Protein AF-A0A9X8VD15-F1 (afdb_monomer_lite)

Radius of gyration: 11.72 Å; chains: 1; bounding box: 30×22×28 Å

Foldseek 3Di:
DDDLDFDWDWDQDPNDIDIDGDPVCLVVVVVNCVVVVHDDDDDDPPPPVD

Secondary structure (DSSP, 8-state):
-------EEEEEETTEEEEEE-GGGHHHHHHHHHHTT----SPP------

InterPro domains:
  IPR020489 Uncharacterised protein family YejG [PF13989] (1-44)

Organism: Serratia marcescens (NCBI:txid615)

pLDDT: mean 81.75, std 12.15, range [55.94, 95.12]

Sequence (50 aa):
LQEIQVDCAIVEWEGEPCLFVQRSDESATMCRLKNVGAAIAEPLSAQYPF

Structure (mmCIF, N/CA/C/O backbone):
data_AF-A0A9X8VD15-F1
#
_entry.id   AF-A0A9X8VD15-F1
#
loop_
_atom_site.group_PDB
_atom_site.id
_atom_site.type_symbol
_atom_site.label_atom_id
_atom_site.label_alt_id
_atom_site.label_comp_id
_atom_site.label_asym_id
_atom_site.label_entity_id
_atom_site.label_seq_id
_atom_site.pdbx_PDB_ins_code
_atom_site.Cartn_x
_atom_site.Cartn_y
_atom_site.Cartn_z
_atom_site.occupancy
_atom_site.B_iso_or_equiv
_atom_site.auth_seq_id
_atom_site.auth_comp_id
_atom_site.auth_asym_id
_atom_site.auth_atom_id
_atom_site.pdbx_PDB_model_num
ATOM 1 N 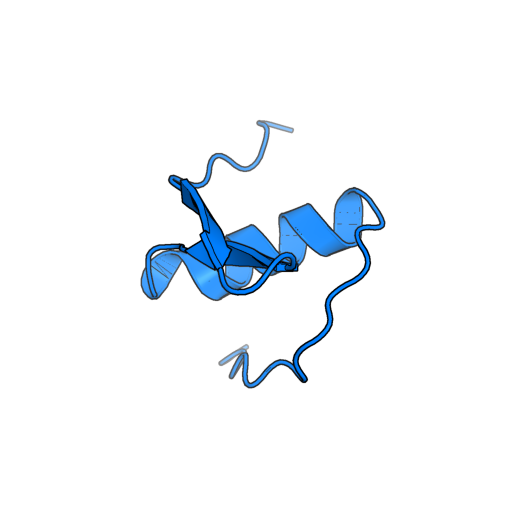N . LEU A 1 1 ? 8.039 12.972 -13.672 1.00 57.28 1 LEU A N 1
ATOM 2 C CA . LEU A 1 1 ? 8.449 11.648 -13.157 1.00 57.28 1 LEU A CA 1
ATOM 3 C C . LEU A 1 1 ? 7.191 10.806 -13.072 1.00 57.28 1 LEU A C 1
ATOM 5 O O . LEU A 1 1 ? 6.227 11.273 -12.483 1.00 57.28 1 LEU A O 1
ATOM 9 N N . GLN A 1 2 ? 7.155 9.666 -13.756 1.00 67.12 2 GLN A N 1
ATOM 10 C CA . GLN A 1 2 ? 6.008 8.759 -13.713 1.00 67.12 2 GLN A CA 1
ATOM 11 C C . GLN A 1 2 ? 5.944 8.131 -12.315 1.00 67.12 2 GLN A C 1
ATOM 13 O O . GLN A 1 2 ? 6.985 7.808 -11.743 1.00 67.12 2 GLN A O 1
ATOM 18 N N . GLU A 1 3 ? 4.753 8.035 -11.731 1.00 74.00 3 GLU A N 1
ATOM 19 C CA . GLU A 1 3 ? 4.594 7.417 -10.417 1.00 74.00 3 GLU A CA 1
ATOM 20 C C . GLU A 1 3 ? 5.055 5.955 -10.443 1.00 74.00 3 GLU A C 1
ATOM 22 O O . GLU A 1 3 ? 4.700 5.221 -11.364 1.00 74.00 3 GLU A O 1
ATOM 27 N N . ILE A 1 4 ? 5.811 5.528 -9.424 1.00 82.19 4 ILE A N 1
ATOM 28 C CA . ILE A 1 4 ? 6.179 4.117 -9.238 1.00 82.19 4 ILE A CA 1
ATOM 29 C C . ILE A 1 4 ? 4.880 3.337 -9.011 1.00 82.19 4 ILE A C 1
ATOM 31 O O . ILE A 1 4 ? 4.230 3.535 -7.982 1.00 82.19 4 ILE A O 1
ATOM 35 N N . GLN A 1 5 ? 4.498 2.510 -9.983 1.00 83.25 5 GLN A N 1
ATOM 36 C CA . GLN A 1 5 ? 3.358 1.602 -9.899 1.00 83.25 5 GLN A CA 1
ATOM 37 C C . GLN A 1 5 ? 3.857 0.260 -9.370 1.00 83.25 5 GLN A C 1
ATOM 39 O O . GLN A 1 5 ? 4.804 -0.295 -9.923 1.00 83.25 5 GLN A O 1
ATOM 44 N N . VAL A 1 6 ? 3.238 -0.231 -8.301 1.00 87.69 6 VAL A N 1
ATOM 45 C CA . VAL A 1 6 ? 3.506 -1.563 -7.758 1.00 87.69 6 VAL A CA 1
ATOM 46 C C . VAL A 1 6 ? 2.178 -2.241 -7.489 1.00 87.69 6 VAL A C 1
ATOM 48 O O . VAL A 1 6 ? 1.335 -1.682 -6.784 1.00 87.69 6 VAL A O 1
ATOM 51 N N . ASP A 1 7 ? 2.016 -3.448 -8.018 1.00 91.38 7 ASP A N 1
ATOM 52 C CA . ASP A 1 7 ? 0.886 -4.290 -7.659 1.00 91.38 7 ASP A CA 1
ATOM 53 C C . ASP A 1 7 ? 1.074 -4.792 -6.225 1.00 91.38 7 ASP A C 1
ATOM 55 O O . ASP A 1 7 ? 2.046 -5.475 -5.891 1.00 91.38 7 ASP A O 1
ATOM 59 N N . CYS A 1 8 ? 0.135 -4.428 -5.358 1.00 91.56 8 CYS A N 1
ATOM 60 C CA . CYS A 1 8 ? 0.172 -4.782 -3.950 1.00 91.56 8 CYS A CA 1
ATOM 61 C C . CYS A 1 8 ? -1.225 -5.074 -3.409 1.00 91.56 8 CYS A C 1
ATOM 63 O O . CYS A 1 8 ? -2.237 -4.641 -3.963 1.00 91.56 8 CYS A O 1
ATOM 65 N N . ALA A 1 9 ? -1.270 -5.810 -2.304 1.00 93.88 9 ALA A N 1
ATOM 66 C CA . ALA A 1 9 ? -2.484 -6.055 -1.545 1.00 93.88 9 ALA A CA 1
ATOM 67 C C . ALA A 1 9 ? -2.231 -5.749 -0.070 1.00 93.88 9 ALA A C 1
ATOM 69 O O . ALA A 1 9 ? -1.194 -6.117 0.480 1.00 93.88 9 ALA A O 1
ATOM 70 N N . ILE A 1 10 ? -3.193 -5.085 0.565 1.00 92.00 10 ILE A N 1
ATOM 71 C CA . ILE A 1 10 ? -3.197 -4.859 2.008 1.00 92.00 10 ILE A CA 1
ATOM 72 C C . ILE A 1 10 ? -4.237 -5.797 2.606 1.00 92.00 10 ILE A C 1
ATOM 74 O O . ILE A 1 10 ? -5.381 -5.829 2.151 1.00 92.00 10 ILE A O 1
ATOM 78 N N . VAL A 1 11 ? -3.831 -6.562 3.611 1.00 94.44 11 VAL A N 1
ATOM 79 C CA . VAL A 1 11 ? -4.685 -7.510 4.330 1.00 94.44 11 VAL A CA 1
ATOM 80 C C . VAL A 1 11 ? -4.564 -7.220 5.818 1.00 94.44 11 VAL A C 1
ATOM 82 O O . VAL A 1 11 ? -3.470 -6.952 6.299 1.00 94.44 11 VAL A O 1
ATOM 85 N N . GLU A 1 12 ? -5.671 -7.273 6.549 1.00 95.12 12 GLU A N 1
ATOM 86 C CA . GLU A 1 12 ? -5.644 -7.207 8.010 1.00 95.12 12 GLU A CA 1
ATOM 87 C C . GLU A 1 12 ? -5.407 -8.612 8.579 1.00 95.12 12 GLU A C 1
ATOM 89 O O . GLU A 1 12 ? -6.127 -9.555 8.241 1.00 95.12 12 GLU A O 1
ATOM 94 N N . TRP A 1 13 ? -4.392 -8.759 9.428 1.00 90.50 13 TRP A N 1
ATOM 95 C CA . TRP A 1 13 ? -4.054 -10.010 10.102 1.00 90.50 13 TRP A CA 1
ATOM 96 C C . TRP A 1 13 ? -3.826 -9.748 11.588 1.00 90.50 13 TRP A C 1
ATOM 98 O O . TRP A 1 13 ? -2.991 -8.929 11.953 1.00 90.50 13 TRP A O 1
ATOM 108 N N . GLU A 1 14 ? -4.592 -10.425 12.449 1.00 94.12 14 GLU A N 1
ATOM 109 C CA . GLU A 1 14 ? -4.531 -10.251 13.914 1.00 94.12 14 GLU A CA 1
ATOM 110 C C . GLU A 1 14 ? -4.666 -8.785 14.388 1.00 94.12 14 GLU A C 1
ATOM 112 O O . GLU A 1 14 ? -4.181 -8.418 15.454 1.00 94.12 14 GLU A O 1
ATOM 117 N N . GLY A 1 15 ? -5.375 -7.953 13.616 1.00 92.44 15 GLY A N 1
ATOM 118 C CA . GLY A 1 15 ? -5.573 -6.526 13.897 1.00 92.44 15 GLY A CA 1
ATOM 119 C C . GLY A 1 15 ? -4.477 -5.606 13.350 1.00 92.44 15 GLY A C 1
ATOM 120 O O . GLY A 1 15 ? -4.602 -4.390 13.473 1.00 92.44 15 GLY A O 1
ATOM 121 N N . GLU A 1 16 ? -3.445 -6.157 12.707 1.00 89.44 16 GLU A N 1
ATOM 122 C CA . GLU A 1 16 ? -2.343 -5.405 12.106 1.00 89.44 16 GLU A CA 1
ATOM 123 C C . GLU A 1 16 ? -2.443 -5.388 10.566 1.00 89.44 16 GLU A C 1
ATOM 125 O O . GLU A 1 16 ? -2.833 -6.386 9.946 1.00 89.44 16 GLU A O 1
ATOM 130 N N . PRO A 1 17 ? -2.081 -4.275 9.900 1.00 89.44 17 PRO A N 1
ATOM 131 C CA . PRO A 1 17 ? -2.053 -4.204 8.445 1.00 89.44 17 PRO A CA 1
ATOM 132 C C . PRO A 1 17 ? -0.805 -4.896 7.876 1.00 89.44 17 PRO A C 1
ATOM 134 O O . PRO A 1 17 ? 0.330 -4.502 8.141 1.00 89.44 17 PRO A O 1
ATOM 137 N N . CYS A 1 18 ? -1.011 -5.884 7.012 1.00 90.31 18 CYS A N 1
ATOM 138 C CA . CYS A 1 18 ? 0.043 -6.587 6.289 1.00 90.31 18 CYS A CA 1
ATOM 139 C C . CYS A 1 18 ? 0.054 -6.189 4.812 1.00 90.31 18 CYS A C 1
ATOM 141 O O . CYS A 1 18 ? -0.960 -6.288 4.116 1.00 90.31 18 CYS A O 1
ATOM 143 N N . LEU A 1 19 ? 1.224 -5.777 4.321 1.00 90.38 19 LEU A N 1
ATOM 144 C CA . LEU A 1 19 ? 1.449 -5.449 2.917 1.00 90.38 19 LEU A CA 1
ATOM 145 C C . LEU A 1 19 ? 2.060 -6.648 2.186 1.00 90.38 19 LEU A C 1
ATOM 147 O O . LEU A 1 19 ? 3.150 -7.103 2.526 1.00 90.38 19 LEU A O 1
ATOM 151 N N . PHE A 1 20 ? 1.382 -7.109 1.141 1.00 91.44 20 PHE A N 1
ATOM 152 C CA . PHE A 1 20 ? 1.862 -8.143 0.234 1.00 91.44 20 PHE A CA 1
ATOM 153 C C . PHE A 1 20 ? 2.222 -7.529 -1.113 1.00 91.44 20 PHE A C 1
ATOM 155 O O . PHE A 1 20 ? 1.435 -6.784 -1.699 1.00 91.44 20 PHE A O 1
ATOM 162 N N . VAL A 1 21 ? 3.404 -7.876 -1.616 1.00 91.25 21 VAL A N 1
ATOM 163 C CA . VAL A 1 21 ? 3.931 -7.424 -2.908 1.00 91.25 21 VAL A CA 1
ATOM 164 C C . VAL A 1 21 ? 4.605 -8.574 -3.635 1.00 91.25 21 VAL A C 1
ATOM 166 O O . VAL A 1 21 ? 5.006 -9.567 -3.020 1.00 91.25 21 VAL A O 1
ATOM 169 N N . GLN A 1 22 ? 4.752 -8.448 -4.952 1.00 90.56 22 GLN A N 1
ATOM 170 C CA . GLN A 1 22 ? 5.597 -9.375 -5.693 1.00 90.56 22 GLN A CA 1
ATOM 171 C C . GLN A 1 22 ? 7.054 -9.205 -5.261 1.00 90.56 22 GLN A C 1
ATOM 173 O O . GLN A 1 22 ? 7.535 -8.091 -5.060 1.00 90.56 22 GLN A O 1
ATOM 178 N N . ARG A 1 23 ? 7.791 -10.316 -5.167 1.00 86.94 23 ARG A N 1
ATOM 179 C CA . ARG A 1 23 ? 9.204 -10.302 -4.759 1.00 86.94 23 ARG A CA 1
ATOM 180 C C . ARG A 1 23 ? 10.073 -9.412 -5.654 1.00 86.94 23 ARG A C 1
ATOM 182 O O . ARG A 1 23 ? 11.003 -8.781 -5.172 1.00 86.94 23 ARG A O 1
ATOM 189 N N . SER A 1 24 ? 9.776 -9.361 -6.952 1.00 87.56 24 SER A N 1
ATOM 190 C CA . SER A 1 24 ? 10.470 -8.492 -7.912 1.00 87.56 24 SER A CA 1
ATOM 191 C C . SER A 1 24 ? 10.301 -7.006 -7.601 1.00 87.56 24 SER A C 1
ATOM 193 O O . SER A 1 24 ? 11.203 -6.218 -7.879 1.00 87.56 24 SER A O 1
ATOM 195 N N . ASP A 1 25 ? 9.181 -6.638 -6.981 1.00 89.25 25 ASP A N 1
ATOM 196 C CA . ASP A 1 25 ? 8.802 -5.251 -6.735 1.00 89.25 25 ASP A CA 1
ATOM 197 C C . ASP A 1 25 ? 9.155 -4.795 -5.321 1.00 89.25 25 ASP A C 1
ATOM 199 O O . ASP A 1 25 ? 8.851 -3.663 -4.948 1.00 89.25 25 ASP A O 1
ATOM 203 N N . GLU A 1 26 ? 9.821 -5.634 -4.523 1.00 87.50 26 GLU A N 1
ATOM 204 C CA . GLU A 1 26 ? 10.213 -5.307 -3.151 1.00 87.50 26 GLU A CA 1
ATOM 205 C C . GLU A 1 26 ? 10.999 -3.986 -3.109 1.00 87.50 26 GLU A C 1
ATOM 207 O O . GLU A 1 26 ? 10.636 -3.058 -2.390 1.00 87.50 26 GLU A O 1
ATOM 212 N N . SER A 1 27 ? 12.011 -3.830 -3.967 1.00 86.00 27 SER A N 1
ATOM 213 C CA . SER A 1 27 ? 12.821 -2.603 -4.020 1.00 86.00 27 SER A CA 1
ATOM 214 C C . SER A 1 27 ? 12.018 -1.360 -4.446 1.00 86.00 27 SER A C 1
ATOM 216 O O . SER A 1 27 ? 12.197 -0.281 -3.871 1.00 86.00 27 SER A O 1
ATOM 218 N N . ALA A 1 28 ? 11.096 -1.505 -5.402 1.00 88.75 28 ALA A N 1
ATOM 219 C CA . ALA A 1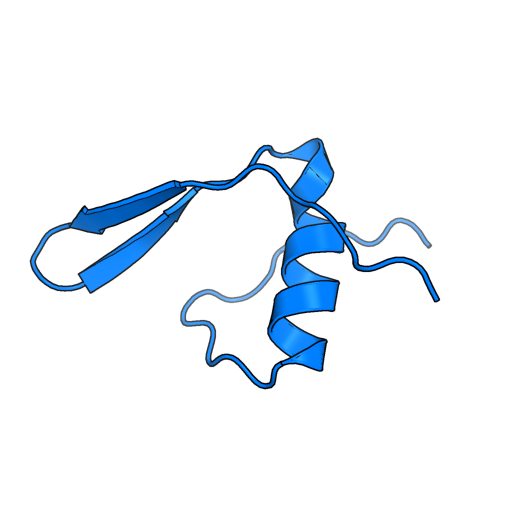 28 ? 10.227 -0.427 -5.876 1.00 88.75 28 ALA A CA 1
ATOM 220 C C . ALA A 1 28 ? 9.193 -0.019 -4.813 1.00 88.75 28 ALA A C 1
ATOM 222 O O . ALA A 1 28 ? 9.013 1.173 -4.548 1.00 88.75 28 ALA A O 1
ATOM 223 N N . THR A 1 29 ? 8.588 -1.004 -4.146 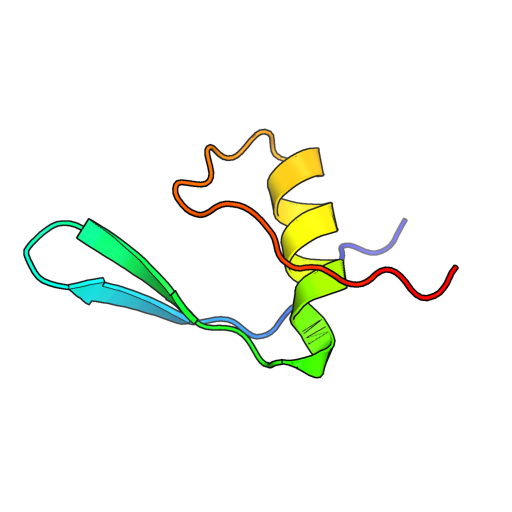1.00 89.31 29 THR A N 1
ATOM 224 C CA . THR A 1 29 ? 7.694 -0.830 -2.992 1.00 89.31 29 THR A CA 1
ATOM 225 C C . THR A 1 29 ? 8.406 -0.043 -1.910 1.00 89.31 29 THR A C 1
ATOM 227 O O . THR A 1 29 ? 7.900 0.967 -1.428 1.00 89.31 29 THR A O 1
ATOM 230 N N . MET A 1 30 ? 9.630 -0.449 -1.581 1.00 87.06 30 MET A N 1
ATOM 231 C CA . MET A 1 30 ? 10.426 0.196 -0.552 1.00 87.06 30 MET A CA 1
ATOM 232 C C . MET A 1 30 ? 10.803 1.629 -0.900 1.00 87.06 30 MET A C 1
ATOM 234 O O . MET A 1 30 ? 10.710 2.511 -0.045 1.00 87.06 30 MET A O 1
ATOM 238 N N . CYS A 1 31 ? 11.193 1.885 -2.149 1.00 86.81 31 CYS A N 1
ATOM 239 C CA . CYS A 1 31 ? 11.432 3.241 -2.630 1.00 86.81 31 CYS A CA 1
ATOM 240 C C . CYS A 1 31 ? 10.171 4.103 -2.479 1.00 86.81 31 CYS A C 1
ATOM 242 O O . CYS A 1 31 ? 10.240 5.217 -1.956 1.00 86.81 31 CYS A O 1
ATOM 244 N N . ARG A 1 32 ? 9.003 3.570 -2.861 1.00 87.50 32 ARG A N 1
ATOM 245 C CA . ARG A 1 32 ? 7.727 4.281 -2.745 1.00 87.50 32 ARG A CA 1
ATOM 246 C C . ARG A 1 32 ? 7.358 4.559 -1.289 1.00 87.50 32 ARG A C 1
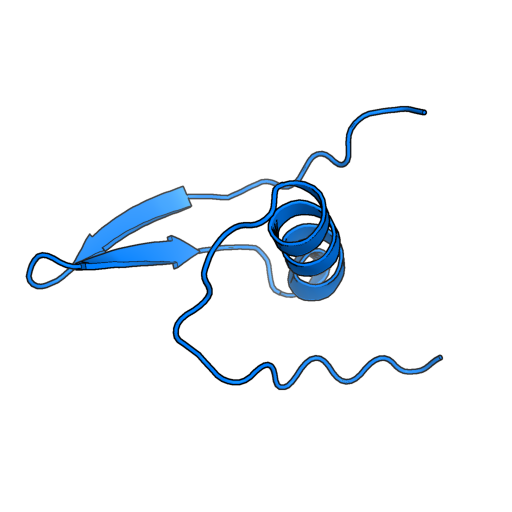ATOM 248 O O . ARG A 1 32 ? 7.064 5.709 -0.980 1.00 87.50 32 ARG A O 1
ATOM 255 N N . LEU A 1 33 ? 7.428 3.559 -0.407 1.00 87.81 33 LEU A N 1
ATOM 256 C CA . LEU A 1 33 ? 7.120 3.694 1.021 1.00 87.81 33 LEU A CA 1
ATOM 257 C C . LEU A 1 33 ? 8.022 4.733 1.703 1.00 87.81 33 LEU A C 1
ATOM 259 O O . LEU A 1 33 ? 7.530 5.583 2.443 1.00 87.81 33 LEU A O 1
ATOM 263 N N . LYS A 1 34 ? 9.326 4.730 1.392 1.00 85.94 34 LYS A N 1
ATOM 264 C CA . LYS A 1 34 ? 10.271 5.742 1.891 1.00 85.94 34 LYS A CA 1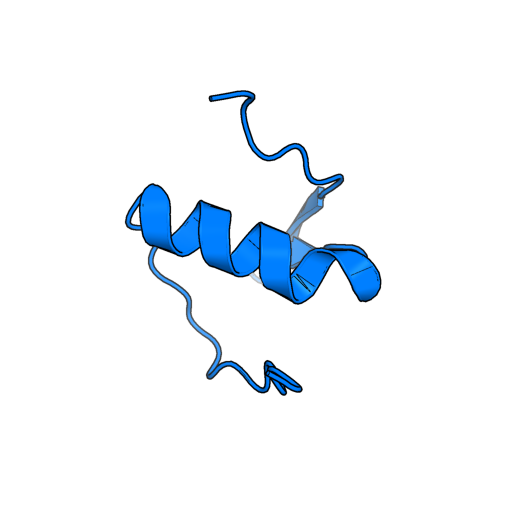
ATOM 265 C C . LYS A 1 34 ? 9.937 7.144 1.382 1.00 85.94 34 LYS A C 1
ATOM 267 O O . LYS A 1 34 ? 9.939 8.083 2.169 1.00 85.94 34 LYS A O 1
ATOM 272 N N . ASN A 1 35 ? 9.614 7.286 0.095 1.00 85.06 35 ASN A N 1
ATOM 273 C CA . ASN A 1 35 ? 9.267 8.582 -0.497 1.00 85.06 35 ASN A CA 1
ATOM 274 C C . ASN A 1 35 ? 7.990 9.190 0.097 1.00 85.06 35 ASN A C 1
ATOM 276 O O . ASN A 1 35 ? 7.883 10.410 0.169 1.00 85.06 35 ASN A O 1
ATOM 280 N N . VAL A 1 36 ? 7.032 8.362 0.523 1.00 85.56 36 VAL A N 1
ATOM 281 C CA . VAL A 1 36 ? 5.793 8.835 1.168 1.00 85.56 36 VAL A CA 1
ATOM 282 C C . VAL A 1 36 ? 5.907 8.951 2.692 1.00 85.56 36 VAL A C 1
ATOM 284 O O . VAL A 1 36 ? 4.953 9.379 3.334 1.00 85.56 36 VAL A O 1
ATOM 287 N N . GLY A 1 37 ? 7.054 8.589 3.279 1.00 84.00 37 GLY A N 1
ATOM 288 C CA . GLY A 1 37 ? 7.286 8.662 4.724 1.00 84.00 37 GLY A CA 1
ATOM 289 C C . GLY A 1 37 ? 6.515 7.619 5.539 1.00 84.00 37 GLY A C 1
ATOM 290 O O . GLY A 1 37 ? 6.186 7.878 6.695 1.00 84.00 37 GLY A O 1
ATOM 291 N N . ALA A 1 38 ? 6.200 6.460 4.954 1.00 85.38 38 ALA A N 1
ATOM 292 C CA . ALA A 1 38 ? 5.507 5.388 5.662 1.00 85.38 38 ALA A CA 1
ATOM 293 C C . ALA A 1 38 ? 6.408 4.746 6.732 1.00 85.38 38 ALA A C 1
ATOM 295 O O . ALA A 1 38 ? 7.595 4.503 6.497 1.00 85.38 38 ALA A O 1
ATOM 296 N N . ALA A 1 39 ? 5.831 4.436 7.895 1.00 81.81 39 ALA A N 1
ATOM 297 C CA . ALA A 1 39 ? 6.480 3.622 8.917 1.00 81.81 39 ALA A CA 1
ATOM 298 C C . ALA A 1 39 ? 6.431 2.141 8.511 1.00 81.81 39 ALA A C 1
ATOM 300 O O . ALA A 1 39 ? 5.415 1.666 8.008 1.00 81.81 39 ALA A O 1
ATOM 301 N N . ILE A 1 40 ? 7.537 1.423 8.707 1.00 80.50 40 ILE A N 1
ATOM 302 C CA . ILE A 1 40 ? 7.714 0.043 8.243 1.00 80.50 40 ILE A CA 1
ATOM 303 C C . ILE A 1 40 ? 8.220 -0.771 9.429 1.00 80.50 40 ILE A C 1
ATOM 305 O O . ILE A 1 40 ? 9.252 -0.427 10.003 1.00 80.50 40 ILE A O 1
ATOM 309 N N . ALA A 1 41 ? 7.462 -1.796 9.818 1.00 73.25 41 ALA A N 1
ATOM 310 C CA . ALA A 1 41 ? 7.713 -2.563 11.036 1.00 73.25 41 ALA A CA 1
ATOM 311 C C . ALA A 1 41 ? 8.921 -3.513 10.920 1.00 73.25 41 ALA A C 1
ATOM 313 O O . ALA A 1 41 ? 9.671 -3.671 11.880 1.00 73.25 41 ALA A O 1
ATOM 314 N N . GLU A 1 42 ? 9.134 -4.113 9.746 1.00 68.12 42 GLU A N 1
ATOM 315 C CA . GLU A 1 42 ? 10.139 -5.164 9.551 1.00 68.12 42 GLU A CA 1
ATOM 316 C C . GLU A 1 42 ? 11.496 -4.617 9.061 1.00 68.12 42 GLU A C 1
ATOM 318 O O . GLU A 1 42 ? 11.538 -3.756 8.170 1.00 68.12 42 GLU A O 1
ATOM 323 N N . PRO A 1 43 ? 12.633 -5.124 9.589 1.00 61.81 43 PRO A N 1
ATOM 324 C CA . PRO A 1 43 ? 13.956 -4.782 9.090 1.00 61.81 43 PRO A CA 1
ATOM 325 C C . PRO A 1 43 ? 14.160 -5.349 7.682 1.00 61.81 43 PRO A C 1
ATOM 327 O O . PRO A 1 43 ? 14.031 -6.542 7.414 1.00 61.81 43 PRO A O 1
ATOM 330 N N . LEU A 1 44 ? 14.508 -4.456 6.764 1.00 60.88 44 LEU A N 1
ATOM 331 C CA . LEU A 1 44 ? 14.604 -4.752 5.341 1.00 60.88 44 LEU A CA 1
ATOM 332 C C . LEU A 1 44 ? 15.829 -5.610 5.042 1.00 60.88 44 LEU A C 1
ATOM 334 O O . LEU A 1 44 ? 16.961 -5.164 5.219 1.00 60.88 44 LEU A O 1
ATOM 338 N N . SER A 1 45 ? 15.606 -6.797 4.484 1.00 61.38 45 SER A N 1
ATOM 339 C CA . SER A 1 45 ? 16.647 -7.618 3.854 1.00 61.38 45 SER A CA 1
ATOM 340 C C . SER A 1 45 ? 16.710 -7.370 2.345 1.00 61.38 45 SER A C 1
ATOM 342 O O . SER A 1 45 ? 17.046 -8.262 1.569 1.00 61.38 45 SER A O 1
ATOM 344 N N . ALA A 1 46 ? 16.429 -6.133 1.924 1.00 57.47 46 ALA A N 1
ATOM 345 C CA . ALA A 1 46 ? 16.646 -5.712 0.552 1.00 57.47 46 ALA A CA 1
ATOM 346 C C . ALA A 1 46 ? 18.153 -5.784 0.256 1.00 57.47 46 ALA A C 1
ATOM 348 O O . ALA A 1 46 ? 18.926 -4.884 0.589 1.00 57.47 46 ALA A O 1
ATOM 349 N N . GLN A 1 47 ? 18.578 -6.896 -0.340 1.00 58.00 47 GLN A N 1
ATOM 350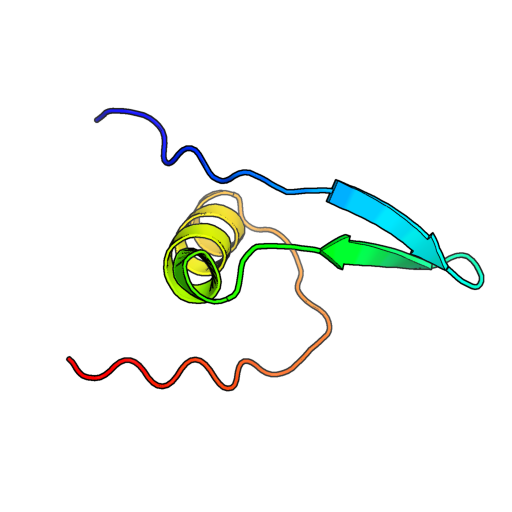 C CA . GLN A 1 47 ? 19.876 -7.009 -0.982 1.00 58.00 47 GLN A CA 1
ATOM 351 C C . GLN A 1 47 ? 19.803 -6.135 -2.227 1.00 58.00 47 GLN A C 1
ATOM 353 O O . GLN A 1 47 ? 19.258 -6.553 -3.243 1.00 58.00 47 GLN A O 1
ATOM 358 N N . TYR A 1 48 ? 20.289 -4.901 -2.129 1.00 58.03 48 TYR A N 1
ATOM 359 C CA . TYR A 1 48 ? 20.499 -4.046 -3.290 1.00 58.03 48 TYR A CA 1
ATOM 360 C C . TYR A 1 48 ? 21.803 -4.513 -3.952 1.00 58.03 48 TYR A C 1
ATOM 362 O O . TYR A 1 48 ? 22.865 -4.338 -3.356 1.00 58.03 48 TYR A O 1
ATOM 370 N N . PRO A 1 49 ? 21.770 -5.155 -5.136 1.00 60.00 49 PRO A N 1
ATOM 371 C CA . PRO A 1 49 ? 22.978 -5.649 -5.794 1.00 60.00 49 PRO A CA 1
ATOM 372 C C . PRO A 1 49 ? 23.737 -4.532 -6.539 1.00 60.00 49 PRO A C 1
ATOM 374 O O . PRO A 1 49 ? 24.502 -4.819 -7.458 1.00 60.00 49 PRO A O 1
ATOM 377 N N . PHE A 1 50 ? 23.505 -3.271 -6.168 1.00 55.94 50 PHE A N 1
ATOM 378 C CA . PHE A 1 50 ? 24.101 -2.076 -6.757 1.00 55.94 50 PHE A CA 1
ATOM 379 C C . PHE A 1 50 ? 24.406 -1.047 -5.671 1.00 55.94 50 PHE A C 1
ATOM 381 O O . PHE A 1 50 ? 23.486 -0.743 -4.876 1.00 55.94 50 PHE A O 1
#